Protein AF-A0A2N3J5S8-F1 (afdb_monomer_lite)

Organism: Aeromonas sobria (NCBI:txid646)

Sequence (97 aa):
MELPPWPTLPAPEAAALAMISEPLEKMPTSLEALSNEHLKEQATKARFAARILHAYFLAQRSELPVRSQPVVAPIKIGRNEPCPCGSGTKYKQCCLH

Secondary structure (DSSP, 8-state):
-PPPPPPPPPTTHHHHHHTT---GGGS--STTTS-HHHHHHHHHHHHHHHHHHHHHHHHHHHHS--PPPP--PPP---TTSBPTTS-SSBGGGTTT-

InterPro domains:
  IPR004027 SEC-C motif [PF02810] (79-95)

Radius of gyration: 26.74 Å; chains: 1; bounding box: 51×38×64 Å

pLDDT: mean 85.47, s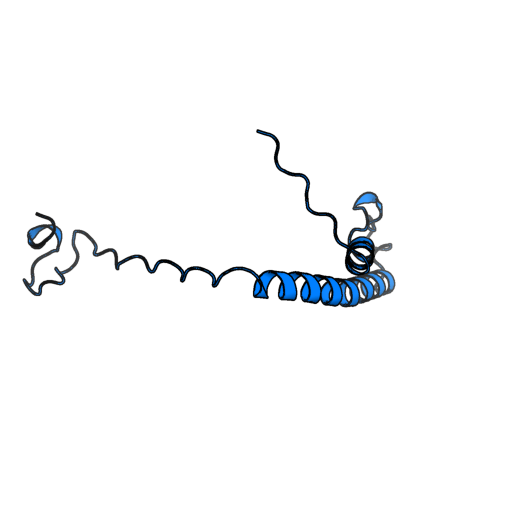td 9.22, range [64.88, 95.69]

Structure (mmCIF, N/CA/C/O backbone):
data_AF-A0A2N3J5S8-F1
#
_entry.id   AF-A0A2N3J5S8-F1
#
loop_
_atom_site.group_PDB
_atom_site.id
_atom_site.type_symbol
_atom_site.label_atom_id
_atom_site.label_alt_id
_atom_site.label_comp_id
_atom_site.label_asym_id
_atom_site.label_entity_id
_atom_site.label_seq_id
_atom_site.pdbx_PDB_ins_code
_atom_site.Cartn_x
_atom_site.Cartn_y
_atom_site.Cartn_z
_atom_site.occupancy
_atom_site.B_iso_or_equiv
_atom_site.auth_seq_id
_atom_site.auth_comp_id
_atom_site.auth_asym_id
_atom_site.auth_atom_id
_atom_site.pdbx_PDB_model_num
ATOM 1 N N . MET A 1 1 ? -1.662 -27.026 2.898 1.00 64.88 1 MET A N 1
ATOM 2 C CA . MET A 1 1 ? -2.624 -25.978 2.507 1.00 64.88 1 MET A CA 1
ATOM 3 C C . MET A 1 1 ? -1.850 -25.049 1.593 1.00 64.88 1 MET A C 1
ATOM 5 O O . MET A 1 1 ? -0.953 -24.375 2.082 1.00 64.88 1 MET A O 1
ATOM 9 N N . GLU A 1 2 ? -2.052 -25.144 0.282 1.00 74.00 2 GLU A N 1
ATOM 10 C CA . GLU A 1 2 ? -1.368 -24.259 -0.666 1.00 74.00 2 GLU A CA 1
ATOM 11 C C . GLU A 1 2 ? -2.085 -22.913 -0.686 1.00 74.00 2 GLU A C 1
ATOM 13 O O . GLU A 1 2 ? -3.317 -22.858 -0.705 1.00 74.00 2 GLU A O 1
ATOM 18 N N . LEU A 1 3 ? -1.316 -21.829 -0.609 1.00 70.94 3 LEU A N 1
ATOM 19 C CA . LEU A 1 3 ? -1.869 -20.495 -0.784 1.00 70.94 3 LEU A CA 1
ATOM 20 C C . LEU A 1 3 ? -2.286 -20.336 -2.249 1.00 70.94 3 LEU A C 1
ATOM 22 O O . LEU A 1 3 ? -1.565 -20.809 -3.132 1.00 70.94 3 LEU A O 1
ATOM 26 N N . PRO A 1 4 ? -3.421 -19.672 -2.525 1.00 72.94 4 PRO A N 1
ATOM 27 C CA . PRO A 1 4 ? -3.771 -19.348 -3.894 1.00 72.94 4 PRO A CA 1
ATOM 28 C C . PRO A 1 4 ? -2.649 -18.508 -4.524 1.00 72.94 4 PRO A C 1
ATOM 30 O O . PRO A 1 4 ? -2.011 -17.709 -3.826 1.00 72.94 4 PRO A O 1
ATOM 33 N N . PRO A 1 5 ? -2.396 -18.676 -5.832 1.00 78.12 5 PRO A N 1
ATOM 34 C CA . PRO A 1 5 ? -1.420 -17.860 -6.529 1.00 78.12 5 PRO A CA 1
ATOM 35 C C . PRO A 1 5 ? -1.813 -16.386 -6.428 1.00 78.12 5 PRO A C 1
ATOM 37 O O . PRO A 1 5 ? -2.996 -16.033 -6.419 1.00 78.12 5 PRO A O 1
ATOM 40 N N . TRP A 1 6 ? -0.807 -15.518 -6.359 1.00 75.06 6 TRP A N 1
ATOM 41 C CA . TRP A 1 6 ? -1.034 -14.080 -6.385 1.00 75.06 6 TRP A CA 1
ATOM 42 C C . TRP A 1 6 ? -1.774 -13.704 -7.675 1.00 75.06 6 TRP A C 1
ATOM 44 O O . TRP A 1 6 ? -1.365 -14.148 -8.753 1.00 75.06 6 TRP A O 1
ATOM 54 N N . PRO A 1 7 ? -2.852 -12.905 -7.597 1.00 75.00 7 PRO A N 1
ATOM 55 C CA . PRO A 1 7 ? -3.574 -12.486 -8.787 1.00 75.00 7 PRO A CA 1
ATOM 56 C C . PRO A 1 7 ? -2.641 -11.688 -9.703 1.00 75.00 7 PRO A C 1
ATOM 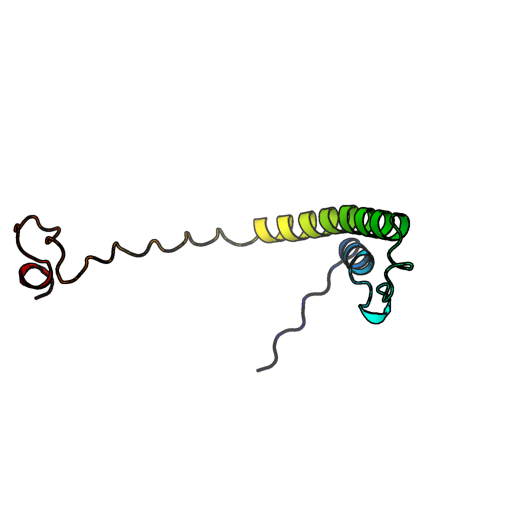58 O O . PRO A 1 7 ? -1.965 -10.754 -9.266 1.00 75.00 7 PRO A O 1
ATOM 61 N N . THR A 1 8 ? -2.598 -12.064 -10.980 1.00 85.88 8 THR A N 1
ATOM 62 C CA . THR A 1 8 ? -1.802 -11.368 -11.994 1.00 85.88 8 THR A CA 1
ATOM 63 C C . THR A 1 8 ? -2.431 -10.018 -12.317 1.00 85.88 8 THR A C 1
ATOM 65 O O . THR A 1 8 ? -3.636 -9.938 -12.558 1.00 85.88 8 THR A O 1
ATOM 68 N N . LEU A 1 9 ? -1.619 -8.961 -12.351 1.00 90.06 9 LEU A N 1
ATOM 69 C CA . LEU A 1 9 ? -2.075 -7.640 -12.780 1.00 90.06 9 LEU A CA 1
ATOM 70 C C . LEU A 1 9 ? -2.411 -7.646 -14.285 1.00 90.06 9 LEU A C 1
ATOM 72 O O . LEU A 1 9 ? -1.649 -8.227 -15.062 1.00 90.06 9 LEU A O 1
ATOM 76 N N . PRO A 1 10 ? -3.509 -6.998 -14.716 1.00 93.06 10 PRO A N 1
ATOM 77 C CA . PRO A 1 10 ? -3.778 -6.772 -16.132 1.00 93.06 10 PRO A CA 1
ATOM 78 C C . PRO A 1 10 ? -2.827 -5.712 -16.717 1.00 93.06 10 PRO A C 1
ATOM 80 O O . PRO A 1 10 ? -2.031 -5.093 -16.009 1.00 93.06 10 PRO A O 1
ATOM 83 N N . ALA A 1 11 ? -2.872 -5.514 -18.036 1.00 90.06 11 ALA A N 1
ATOM 84 C CA . ALA A 1 11 ? -2.253 -4.347 -18.663 1.00 90.06 11 ALA A CA 1
ATOM 85 C C . ALA A 1 11 ? -3.218 -3.149 -18.545 1.00 90.06 11 ALA A C 1
ATOM 87 O O . ALA A 1 11 ? -4.396 -3.328 -18.865 1.00 90.06 11 ALA A O 1
ATOM 88 N N . PRO A 1 12 ? -2.759 -1.939 -18.163 1.00 93.50 12 PRO A N 1
ATOM 89 C CA . PRO A 1 12 ? -1.367 -1.460 -18.111 1.00 93.50 12 PRO A CA 1
ATOM 90 C C . PRO A 1 12 ? -0.619 -1.648 -16.774 1.00 93.50 12 PRO A C 1
ATOM 92 O O . PRO A 1 12 ? 0.568 -1.329 -16.687 1.00 93.50 12 PRO A O 1
ATOM 95 N N . GLU A 1 13 ? -1.264 -2.149 -15.726 1.00 95.19 13 GLU A N 1
ATOM 96 C CA . GLU A 1 13 ? -0.712 -2.241 -14.369 1.00 95.19 13 GLU A CA 1
ATOM 97 C C . GLU A 1 13 ? 0.505 -3.166 -14.272 1.00 95.19 13 GLU A C 1
ATOM 99 O O . GLU A 1 13 ? 1.462 -2.852 -13.566 1.00 95.19 13 GLU A O 1
ATOM 104 N N . ALA A 1 14 ? 0.512 -4.274 -15.013 1.00 93.75 14 ALA A N 1
ATOM 105 C CA . ALA A 1 14 ? 1.661 -5.172 -15.092 1.00 93.75 14 ALA A CA 1
ATOM 106 C C . ALA A 1 14 ? 2.909 -4.463 -15.645 1.00 93.75 14 ALA A C 1
ATOM 108 O O . ALA A 1 14 ? 4.009 -4.646 -15.123 1.00 93.75 14 ALA A O 1
ATOM 109 N N . ALA A 1 15 ? 2.740 -3.601 -16.655 1.00 93.25 15 ALA A N 1
ATOM 110 C CA . ALA A 1 15 ? 3.834 -2.801 -17.202 1.00 93.25 15 ALA A CA 1
ATOM 111 C C . ALA A 1 15 ? 4.311 -1.753 -16.187 1.00 93.25 15 ALA A C 1
ATOM 113 O O . ALA A 1 15 ? 5.512 -1.574 -16.007 1.00 93.25 15 ALA A O 1
ATOM 114 N N . ALA A 1 16 ? 3.383 -1.113 -15.470 1.00 94.38 16 ALA A N 1
ATOM 115 C CA . ALA A 1 16 ? 3.713 -0.187 -14.390 1.00 94.38 16 ALA A CA 1
ATOM 116 C C . ALA A 1 16 ? 4.506 -0.868 -13.261 1.00 94.38 16 ALA A C 1
ATOM 118 O O . ALA A 1 16 ? 5.490 -0.305 -12.789 1.00 94.38 16 ALA A O 1
ATOM 119 N N . LEU A 1 17 ? 4.130 -2.086 -12.856 1.00 93.56 17 LEU A N 1
ATOM 120 C CA . LEU A 1 17 ? 4.882 -2.852 -11.861 1.00 93.56 17 LEU A CA 1
ATOM 121 C C . LEU A 1 17 ? 6.297 -3.174 -12.356 1.00 93.56 17 LEU A C 1
ATOM 123 O O . LEU A 1 17 ? 7.255 -2.956 -11.618 1.00 93.56 17 LEU A O 1
ATOM 127 N N . ALA A 1 18 ? 6.440 -3.596 -13.614 1.00 92.19 18 ALA A N 1
ATOM 128 C CA . ALA A 1 18 ? 7.743 -3.889 -14.210 1.00 92.19 18 ALA A CA 1
ATOM 129 C C . ALA A 1 18 ? 8.698 -2.679 -14.207 1.00 92.19 18 ALA A C 1
ATOM 131 O O . ALA A 1 18 ? 9.904 -2.856 -14.064 1.00 92.19 18 ALA A O 1
ATOM 132 N N . MET A 1 19 ? 8.178 -1.446 -14.302 1.00 90.75 19 MET A N 1
ATOM 133 C CA . MET A 1 19 ? 8.994 -0.221 -14.234 1.00 90.75 19 MET A CA 1
ATOM 134 C C . MET A 1 19 ? 9.645 0.017 -12.864 1.00 90.75 19 MET A C 1
ATOM 136 O O . MET A 1 19 ? 10.597 0.793 -12.783 1.00 90.75 19 MET A O 1
ATOM 140 N N . ILE A 1 20 ? 9.110 -0.583 -11.795 1.00 91.12 20 ILE A N 1
ATOM 141 C CA . ILE A 1 20 ? 9.580 -0.386 -10.412 1.00 91.12 20 ILE A CA 1
ATOM 142 C C . ILE A 1 20 ? 10.093 -1.665 -9.753 1.00 91.12 20 ILE A C 1
ATOM 144 O O . ILE A 1 20 ? 10.693 -1.593 -8.686 1.00 91.12 20 ILE A O 1
ATOM 148 N N . SER A 1 21 ? 9.873 -2.827 -10.365 1.00 88.94 21 SER A N 1
ATOM 149 C CA . SER A 1 21 ? 10.327 -4.125 -9.866 1.00 88.94 21 SER A CA 1
ATOM 150 C C . SER A 1 21 ? 11.705 -4.506 -10.417 1.00 88.94 21 SER A C 1
ATOM 152 O O . SER A 1 21 ? 11.942 -5.673 -10.734 1.00 88.94 21 SER A O 1
ATOM 154 N N . GLU A 1 22 ? 12.596 -3.528 -10.600 1.00 81.88 22 GLU A N 1
ATOM 155 C CA . GLU A 1 22 ? 13.953 -3.798 -11.076 1.00 81.88 22 GLU A CA 1
ATOM 156 C C . GLU A 1 22 ? 14.664 -4.729 -10.069 1.00 81.88 22 GLU A C 1
ATOM 158 O O . GLU A 1 22 ? 14.624 -4.463 -8.862 1.00 81.88 22 GLU A O 1
ATOM 163 N N . PRO A 1 23 ? 15.291 -5.830 -10.522 1.00 79.88 23 PRO A N 1
ATOM 164 C CA . PRO A 1 23 ? 15.992 -6.755 -9.640 1.00 79.88 23 PRO A CA 1
ATOM 165 C C . PRO A 1 23 ? 17.061 -6.063 -8.791 1.00 79.88 23 PRO A C 1
ATOM 167 O O . PRO A 1 23 ? 17.811 -5.224 -9.292 1.00 79.88 23 PRO A O 1
ATOM 170 N N . LEU A 1 24 ? 17.192 -6.484 -7.528 1.00 71.81 24 LEU A N 1
ATOM 171 C CA . LEU A 1 24 ? 18.201 -5.961 -6.594 1.00 71.81 24 LEU A CA 1
ATOM 172 C C . LEU A 1 24 ? 19.633 -6.091 -7.138 1.00 71.81 24 LEU A C 1
ATOM 174 O O . LEU A 1 24 ? 20.484 -5.260 -6.852 1.00 71.81 24 LEU A O 1
ATOM 178 N N . GLU A 1 25 ? 19.878 -7.100 -7.973 1.00 78.19 25 GLU A N 1
ATOM 179 C CA . GLU A 1 25 ? 21.161 -7.359 -8.639 1.00 78.19 25 GLU A CA 1
ATOM 180 C C . GLU A 1 25 ? 21.581 -6.242 -9.605 1.00 78.19 25 GLU A C 1
ATOM 182 O O . GLU A 1 25 ? 22.762 -6.091 -9.900 1.00 78.19 25 GLU A O 1
ATOM 187 N N . LYS A 1 26 ? 20.621 -5.451 -10.096 1.00 74.50 26 LYS A N 1
ATOM 188 C CA . LYS A 1 26 ? 20.868 -4.309 -10.984 1.00 74.50 26 LYS A CA 1
ATOM 189 C C . LYS A 1 26 ? 20.953 -2.982 -10.237 1.00 74.50 26 LYS A C 1
ATOM 191 O O . LYS A 1 26 ? 21.152 -1.945 -10.868 1.00 74.50 26 LYS A O 1
ATOM 196 N N . MET A 1 27 ? 20.772 -2.985 -8.916 1.00 72.19 27 MET A N 1
ATOM 197 C CA . MET A 1 27 ? 20.927 -1.769 -8.133 1.00 72.19 27 MET A CA 1
ATOM 198 C C . MET A 1 27 ? 22.407 -1.369 -8.084 1.00 72.19 27 MET A C 1
ATOM 200 O O . MET A 1 27 ? 23.272 -2.234 -7.937 1.00 72.19 27 MET A O 1
ATOM 204 N N . PRO A 1 28 ? 22.720 -0.068 -8.194 1.00 76.31 28 PRO A N 1
ATOM 205 C CA . PRO A 1 28 ? 24.093 0.408 -8.099 1.00 76.31 28 PRO A CA 1
ATOM 206 C C . PRO A 1 28 ? 24.703 0.008 -6.749 1.00 76.31 28 PRO A C 1
ATOM 208 O O . PRO A 1 28 ? 24.183 0.351 -5.690 1.00 76.31 28 PRO A O 1
ATOM 211 N N . THR A 1 29 ? 25.813 -0.729 -6.795 1.00 80.44 29 THR A N 1
ATOM 212 C CA . THR A 1 29 ? 26.531 -1.238 -5.613 1.00 80.44 29 THR A CA 1
ATOM 213 C C . THR A 1 29 ? 27.654 -0.315 -5.143 1.00 80.44 29 THR A C 1
ATOM 215 O O . THR A 1 29 ? 28.235 -0.550 -4.084 1.00 80.44 29 THR A O 1
ATOM 218 N N . SER A 1 30 ? 27.956 0.742 -5.900 1.00 79.62 30 SER A N 1
ATOM 219 C CA . SER A 1 30 ? 28.946 1.762 -5.544 1.00 79.62 30 SER A CA 1
ATOM 220 C C . SER A 1 30 ? 28.324 3.158 -5.555 1.00 79.62 30 SER A C 1
ATOM 222 O O . SER A 1 30 ? 27.343 3.427 -6.254 1.00 79.62 30 SER A O 1
ATOM 224 N N . LEU A 1 31 ? 28.903 4.051 -4.753 1.00 67.69 31 LEU A N 1
ATOM 225 C CA . LEU A 1 31 ? 28.405 5.409 -4.537 1.00 67.69 31 LEU A CA 1
ATOM 226 C C . LEU A 1 31 ? 28.540 6.275 -5.800 1.00 67.69 31 LEU A C 1
ATOM 228 O O . LEU A 1 31 ? 27.702 7.132 -6.058 1.00 67.69 31 LEU A O 1
ATOM 232 N N . GLU A 1 32 ? 29.544 5.991 -6.627 1.00 70.31 32 GLU A N 1
ATOM 233 C CA . GLU A 1 32 ? 29.781 6.609 -7.932 1.00 70.31 32 GLU A CA 1
ATOM 234 C C . GLU A 1 32 ? 28.725 6.187 -8.966 1.00 70.31 32 GLU A C 1
ATOM 236 O O . GLU A 1 32 ? 28.316 6.989 -9.806 1.00 70.31 32 GLU A O 1
ATOM 241 N N . ALA A 1 33 ? 28.244 4.940 -8.884 1.00 68.12 33 ALA A N 1
ATOM 242 C CA . ALA A 1 33 ? 27.165 4.426 -9.729 1.00 68.12 33 ALA A CA 1
ATOM 243 C C . ALA A 1 33 ? 25.783 4.964 -9.311 1.00 68.12 33 ALA A C 1
ATOM 245 O O . ALA A 1 33 ? 24.850 4.992 -10.116 1.00 68.12 33 ALA A O 1
ATOM 246 N N . LEU A 1 34 ? 25.655 5.456 -8.075 1.00 73.31 34 LEU A N 1
ATOM 247 C CA . LEU A 1 34 ? 24.462 6.113 -7.539 1.00 73.31 34 LEU A CA 1
ATOM 248 C C . LEU A 1 34 ? 24.395 7.588 -7.983 1.00 73.31 34 LEU A C 1
ATOM 250 O O . LEU A 1 34 ? 24.278 8.517 -7.186 1.00 73.31 34 LEU A O 1
ATOM 254 N N . SER A 1 35 ? 24.490 7.806 -9.297 1.00 81.50 35 SER A N 1
ATOM 255 C CA . SER A 1 35 ? 24.422 9.139 -9.892 1.00 81.50 35 SER A CA 1
ATOM 256 C C . SER A 1 35 ? 23.076 9.811 -9.601 1.00 81.50 35 SER A C 1
ATOM 258 O O . SER A 1 35 ? 22.013 9.183 -9.641 1.00 81.50 35 SER A O 1
ATOM 260 N N . ASN A 1 36 ? 23.106 11.132 -9.405 1.00 83.50 36 ASN A N 1
ATOM 261 C CA . ASN A 1 36 ? 21.906 11.967 -9.306 1.00 83.50 36 ASN A CA 1
ATOM 262 C C . ASN A 1 36 ? 20.965 11.789 -10.508 1.00 83.50 36 ASN A C 1
ATOM 264 O O . ASN A 1 36 ? 19.757 11.970 -10.378 1.00 83.50 36 ASN A O 1
ATOM 268 N N . GLU A 1 37 ? 21.503 11.458 -11.680 1.00 84.25 37 GLU A N 1
ATOM 269 C CA . GLU A 1 37 ? 20.714 11.179 -12.879 1.00 84.25 37 GLU A CA 1
ATOM 270 C C . GLU A 1 37 ? 19.967 9.846 -12.772 1.00 84.25 37 GLU A C 1
ATOM 272 O O . GLU A 1 37 ? 18.759 9.811 -12.994 1.00 84.25 37 GLU A O 1
ATOM 27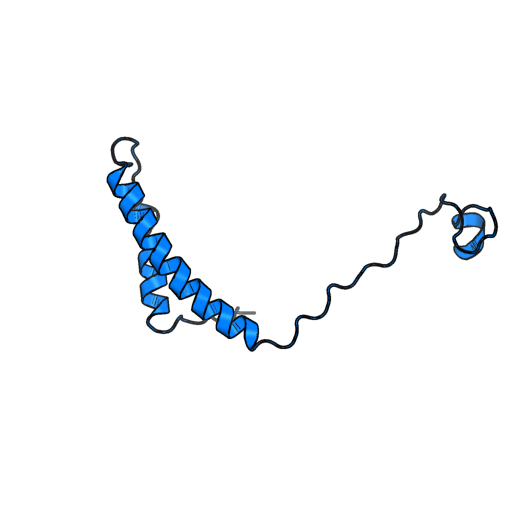7 N N . HIS A 1 38 ? 20.643 8.788 -12.314 1.00 83.12 38 HIS A N 1
ATOM 278 C CA . HIS A 1 38 ? 20.030 7.479 -12.083 1.00 83.12 38 HIS A CA 1
ATOM 279 C C . HIS A 1 38 ? 18.907 7.563 -11.040 1.00 83.12 38 HIS A C 1
ATOM 281 O O . HIS A 1 38 ? 17.816 7.034 -11.245 1.00 83.12 38 HIS A O 1
ATOM 287 N N . LEU A 1 39 ? 19.131 8.314 -9.955 1.00 83.19 39 LEU A N 1
ATOM 288 C CA . LEU A 1 39 ? 18.106 8.569 -8.941 1.00 83.19 39 LEU A CA 1
ATOM 289 C C . LEU A 1 39 ? 16.902 9.335 -9.505 1.00 83.19 39 LEU A C 1
ATOM 291 O O . LEU A 1 39 ? 15.758 9.003 -9.193 1.00 83.19 39 LEU A O 1
ATOM 295 N N . LYS A 1 40 ? 17.130 10.347 -10.353 1.00 87.56 40 LYS A N 1
ATOM 296 C CA . LYS A 1 40 ? 16.047 11.087 -11.026 1.00 87.56 40 LYS A CA 1
ATOM 297 C C . LYS A 1 40 ? 15.261 10.182 -11.972 1.00 87.56 40 LYS A C 1
ATOM 299 O O . LYS A 1 40 ? 14.031 10.235 -11.988 1.00 87.56 40 LYS A O 1
ATOM 304 N N . GLU A 1 41 ? 15.945 9.333 -12.729 1.00 87.00 41 GLU A N 1
ATOM 305 C CA . GLU A 1 41 ? 15.309 8.375 -13.628 1.00 87.00 41 GLU A CA 1
ATOM 306 C C . GLU A 1 41 ? 14.444 7.375 -12.845 1.00 87.00 41 GLU A C 1
ATOM 308 O O . GLU A 1 41 ? 13.258 7.214 -13.140 1.00 87.00 41 GLU A O 1
ATOM 313 N N . GLN A 1 42 ? 14.978 6.777 -11.779 1.00 86.88 42 GLN A N 1
ATOM 314 C CA . GLN A 1 42 ? 14.209 5.888 -10.907 1.00 86.88 42 GLN A CA 1
ATOM 315 C C . GLN A 1 42 ? 13.006 6.601 -10.274 1.00 86.88 42 GLN A C 1
ATOM 317 O O . GLN A 1 42 ? 11.896 6.068 -10.288 1.00 86.88 42 GLN A O 1
ATOM 322 N N . ALA A 1 43 ? 13.181 7.833 -9.785 1.00 89.81 43 ALA A N 1
ATOM 323 C CA . ALA A 1 43 ? 12.097 8.619 -9.200 1.00 89.81 43 ALA A CA 1
ATOM 324 C C . ALA A 1 43 ? 10.982 8.919 -10.216 1.00 89.81 43 ALA A C 1
ATOM 326 O O . ALA A 1 43 ? 9.798 8.849 -9.878 1.00 89.81 43 ALA A O 1
ATOM 327 N N . THR A 1 44 ? 11.331 9.222 -11.471 1.00 91.88 44 THR A N 1
ATOM 328 C CA . THR A 1 44 ? 10.332 9.447 -12.528 1.00 91.88 44 THR A CA 1
ATOM 329 C C . THR A 1 44 ? 9.565 8.172 -12.864 1.00 91.88 44 THR A C 1
ATOM 331 O O . THR A 1 44 ? 8.332 8.213 -12.857 1.00 91.88 44 THR A O 1
ATOM 334 N N . LYS A 1 45 ? 10.252 7.035 -13.062 1.00 90.19 45 LYS A N 1
ATOM 335 C CA . LYS A 1 45 ? 9.621 5.716 -13.267 1.00 90.19 45 LYS A CA 1
ATOM 336 C C . LYS A 1 45 ? 8.670 5.373 -12.120 1.00 90.19 45 LYS A C 1
ATOM 338 O O . LYS A 1 45 ? 7.493 5.093 -12.360 1.00 90.19 45 LYS A O 1
ATOM 343 N N . ALA A 1 46 ? 9.143 5.508 -10.880 1.00 92.56 46 ALA A N 1
ATOM 344 C CA . ALA A 1 46 ? 8.352 5.264 -9.680 1.00 92.56 46 ALA A CA 1
ATOM 345 C C . ALA A 1 46 ? 7.108 6.154 -9.614 1.00 92.56 46 ALA A C 1
ATOM 347 O O . ALA A 1 46 ? 6.020 5.669 -9.307 1.00 92.56 46 ALA A O 1
ATOM 348 N N . ARG A 1 47 ? 7.227 7.440 -9.968 1.00 93.50 47 ARG A N 1
ATOM 349 C CA . ARG A 1 47 ? 6.097 8.376 -9.959 1.00 93.50 47 ARG A CA 1
ATOM 350 C C . ARG A 1 47 ? 4.976 7.943 -10.904 1.00 93.50 47 ARG A C 1
ATOM 352 O O . ARG A 1 47 ? 3.810 8.019 -10.522 1.00 93.50 47 ARG A O 1
ATOM 359 N N . PHE A 1 48 ? 5.300 7.530 -12.129 1.00 94.19 48 PHE A N 1
ATOM 360 C CA . PHE A 1 48 ? 4.290 7.099 -13.101 1.00 94.19 48 PHE A CA 1
ATOM 361 C C . PHE A 1 48 ? 3.669 5.759 -12.708 1.00 94.19 48 PHE A C 1
ATOM 363 O O . PHE A 1 48 ? 2.443 5.654 -12.633 1.00 94.19 48 PHE A O 1
ATOM 370 N N . ALA A 1 49 ? 4.504 4.777 -12.370 1.00 95.38 49 ALA A N 1
ATOM 371 C CA . ALA A 1 49 ? 4.053 3.454 -11.960 1.00 95.38 49 ALA A CA 1
ATOM 372 C C . ALA A 1 49 ? 3.150 3.501 -10.721 1.00 95.38 49 ALA A C 1
ATOM 374 O O . ALA A 1 49 ? 2.071 2.908 -10.713 1.00 95.38 49 ALA A O 1
ATOM 375 N N . ALA A 1 50 ? 3.540 4.274 -9.701 1.00 95.31 50 ALA A N 1
ATOM 376 C CA . ALA A 1 50 ? 2.767 4.418 -8.474 1.00 95.31 50 ALA A CA 1
ATOM 377 C C . ALA A 1 50 ? 1.364 4.976 -8.738 1.00 95.31 50 ALA A C 1
ATOM 379 O O . ALA A 1 50 ? 0.410 4.512 -8.123 1.00 95.31 50 ALA A O 1
ATOM 380 N N . ARG A 1 51 ? 1.204 5.935 -9.664 1.00 95.69 51 ARG A N 1
ATOM 381 C CA . ARG A 1 51 ? -0.122 6.489 -9.999 1.00 95.69 51 ARG A CA 1
ATOM 382 C C . ARG A 1 51 ? -1.026 5.451 -10.659 1.00 95.69 51 ARG A C 1
ATOM 384 O O . ARG A 1 51 ? -2.198 5.384 -10.299 1.00 95.69 51 ARG A O 1
ATOM 391 N N . ILE A 1 52 ? -0.485 4.653 -11.580 1.00 95.44 52 ILE A N 1
ATOM 392 C CA . ILE A 1 52 ? -1.229 3.596 -12.283 1.00 95.44 52 ILE A CA 1
ATOM 393 C C . ILE A 1 52 ? -1.669 2.517 -11.289 1.00 95.44 52 ILE A C 1
ATOM 395 O O . ILE A 1 52 ? -2.860 2.249 -11.150 1.00 95.44 52 ILE A O 1
ATOM 399 N N . LEU A 1 53 ? -0.721 1.968 -10.525 1.00 94.88 53 LEU A N 1
ATOM 400 C CA . LEU A 1 53 ? -1.002 0.927 -9.535 1.00 94.88 53 LEU A CA 1
ATOM 401 C C . LEU A 1 53 ? -1.973 1.421 -8.456 1.00 94.88 53 LEU A C 1
ATOM 403 O O . LEU A 1 53 ? -2.903 0.709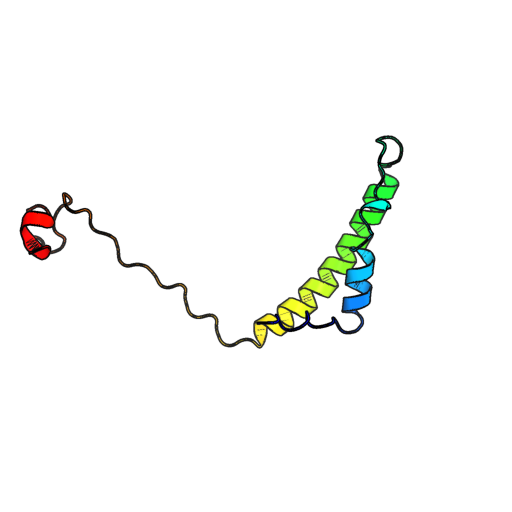 -8.080 1.00 94.88 53 LEU A O 1
ATOM 407 N N . HIS A 1 54 ? -1.797 2.657 -7.980 1.00 94.94 54 HIS A N 1
ATOM 408 C CA . HIS A 1 54 ? -2.697 3.249 -6.996 1.00 94.94 54 HIS A CA 1
ATOM 409 C C . HIS A 1 54 ? -4.130 3.363 -7.526 1.00 94.94 54 HIS A C 1
ATOM 411 O O . HIS A 1 54 ? -5.059 3.022 -6.800 1.00 94.94 54 HIS A O 1
ATOM 417 N N . ALA A 1 55 ? -4.321 3.812 -8.771 1.00 94.31 55 ALA A N 1
ATOM 418 C CA . ALA A 1 55 ? -5.649 3.926 -9.371 1.00 94.31 55 ALA A CA 1
ATOM 419 C C . ALA A 1 55 ? -6.357 2.563 -9.465 1.00 94.31 55 ALA A C 1
ATOM 421 O O . ALA A 1 55 ? -7.508 2.448 -9.046 1.00 94.31 55 ALA A O 1
ATOM 422 N N . TYR A 1 56 ? -5.649 1.527 -9.922 1.00 92.56 56 TYR A N 1
ATOM 423 C CA . TYR A 1 56 ? -6.180 0.166 -10.018 1.00 92.56 56 TYR A CA 1
ATOM 424 C C . TYR A 1 56 ? -6.622 -0.396 -8.659 1.00 92.56 56 TYR A C 1
ATOM 426 O O . TYR A 1 56 ? -7.765 -0.822 -8.487 1.00 92.56 56 TYR A O 1
ATOM 434 N N . PHE A 1 57 ? -5.748 -0.339 -7.648 1.00 91.38 57 PHE A N 1
ATOM 435 C CA . PHE A 1 57 ? -6.084 -0.850 -6.315 1.00 91.38 57 PHE A CA 1
ATOM 436 C C . PHE A 1 57 ? -7.125 0.005 -5.585 1.00 91.38 57 PHE A C 1
ATOM 438 O O . PHE A 1 57 ? -7.839 -0.509 -4.720 1.00 91.38 57 PHE A O 1
ATOM 445 N N . LEU A 1 58 ? -7.227 1.299 -5.902 1.00 91.38 58 LEU A N 1
ATOM 446 C CA . LEU A 1 58 ? -8.287 2.156 -5.378 1.00 91.38 58 LEU A CA 1
ATOM 447 C C . LEU A 1 58 ? -9.657 1.720 -5.912 1.00 91.38 58 LEU A C 1
ATOM 449 O O . LEU A 1 58 ? -10.573 1.565 -5.107 1.00 91.38 58 LEU A O 1
ATOM 453 N N . ALA A 1 59 ? -9.769 1.457 -7.219 1.00 89.19 59 ALA A N 1
ATOM 454 C CA . ALA A 1 59 ? -11.002 0.977 -7.847 1.00 89.19 59 ALA A CA 1
ATOM 455 C C . ALA A 1 59 ? -11.459 -0.373 -7.261 1.00 89.19 59 ALA A C 1
ATOM 457 O O . ALA A 1 59 ? -12.613 -0.527 -6.866 1.00 89.19 59 ALA A O 1
ATOM 458 N N . GLN A 1 60 ? -10.535 -1.318 -7.067 1.00 86.31 60 GLN A N 1
ATOM 459 C CA . GLN A 1 60 ? -10.870 -2.597 -6.425 1.00 86.31 60 GLN A CA 1
ATOM 460 C C . GLN A 1 60 ? -11.296 -2.442 -4.965 1.00 86.31 60 GLN A C 1
ATOM 462 O O . GLN A 1 60 ? -12.212 -3.119 -4.504 1.00 86.31 60 GLN A O 1
ATOM 467 N N . ARG A 1 61 ? -10.657 -1.540 -4.207 1.00 80.38 61 ARG A N 1
ATOM 468 C CA . ARG A 1 61 ? -11.066 -1.276 -2.820 1.00 80.38 61 ARG A CA 1
ATOM 469 C C . ARG A 1 61 ? -12.448 -0.645 -2.720 1.00 80.38 61 ARG A C 1
ATOM 471 O O . ARG A 1 61 ? -13.092 -0.865 -1.700 1.00 80.38 61 ARG A O 1
ATOM 478 N N . SER A 1 62 ? -12.879 0.136 -3.712 1.00 68.06 62 SER A N 1
ATOM 479 C CA . SER A 1 62 ? -14.229 0.709 -3.718 1.00 68.06 62 SER A CA 1
ATOM 480 C C . SER A 1 62 ? -15.330 -0.315 -3.992 1.00 68.06 62 SER A C 1
ATOM 482 O O . SER A 1 62 ? -16.467 -0.076 -3.604 1.00 68.06 62 SER A O 1
ATOM 484 N N . GLU A 1 63 ? -15.002 -1.453 -4.607 1.00 66.94 63 GLU A N 1
ATOM 485 C CA . GLU A 1 63 ? -15.954 -2.540 -4.884 1.00 66.94 63 GLU A CA 1
ATOM 486 C C . GLU A 1 63 ? -16.078 -3.546 -3.727 1.00 66.94 63 GLU A C 1
ATOM 488 O O . GLU A 1 63 ? -17.035 -4.319 -3.671 1.00 66.94 63 GLU A O 1
ATOM 493 N N . LEU A 1 64 ? -15.134 -3.540 -2.777 1.00 65.38 64 LEU A N 1
ATOM 494 C CA . LEU A 1 64 ? -15.211 -4.389 -1.589 1.00 65.38 64 LEU A CA 1
ATOM 495 C C . LEU A 1 64 ? -16.343 -3.919 -0.658 1.00 65.38 64 LEU A C 1
ATOM 497 O O . LEU A 1 64 ? -16.545 -2.712 -0.496 1.00 65.38 64 LEU A O 1
ATOM 501 N N . PRO A 1 65 ? -17.059 -4.851 0.004 1.00 68.62 65 PRO A N 1
ATOM 502 C CA . PRO A 1 65 ? -18.110 -4.498 0.949 1.00 68.62 65 PRO A CA 1
ATOM 503 C C . PRO A 1 65 ? -17.566 -3.542 2.013 1.00 68.62 65 PRO A C 1
ATOM 505 O O . PRO A 1 65 ? -16.408 -3.661 2.428 1.00 68.62 65 PRO A O 1
ATOM 508 N N . VAL A 1 66 ? -18.414 -2.592 2.431 1.00 69.50 66 VAL A N 1
ATOM 509 C CA . VAL A 1 66 ? -18.107 -1.562 3.435 1.00 69.50 66 VAL A CA 1
ATOM 510 C C . VAL A 1 66 ? -17.279 -2.190 4.547 1.00 69.50 66 VAL A C 1
ATOM 512 O O . VAL A 1 66 ? -17.748 -3.103 5.230 1.00 69.50 66 VAL A O 1
ATOM 515 N N . ARG A 1 67 ? -16.029 -1.727 4.696 1.00 68.88 67 ARG A N 1
ATOM 516 C CA . ARG A 1 67 ? -15.137 -2.208 5.754 1.00 68.88 67 ARG A CA 1
ATOM 517 C C . ARG A 1 67 ? -15.905 -2.149 7.067 1.00 68.88 67 ARG A C 1
ATOM 519 O O . ARG A 1 67 ? -16.404 -1.083 7.432 1.00 68.88 67 ARG A O 1
ATOM 526 N N . SER A 1 68 ? -15.999 -3.286 7.756 1.00 74.62 68 SER A N 1
ATOM 527 C CA . SER A 1 68 ? -16.557 -3.327 9.103 1.00 74.62 68 SER A CA 1
ATOM 528 C C . SER A 1 68 ? -15.866 -2.249 9.927 1.00 74.62 68 SER A C 1
ATOM 530 O O . SER A 1 68 ? -14.633 -2.159 9.909 1.00 74.62 68 SER A O 1
ATOM 532 N N . GLN A 1 69 ? -16.652 -1.415 10.603 1.00 79.06 69 GLN A N 1
ATOM 533 C CA . GLN A 1 69 ? -16.100 -0.391 11.480 1.00 79.06 69 GLN A CA 1
ATOM 534 C C . GLN A 1 69 ? -15.131 -1.068 12.459 1.00 79.06 69 GLN A C 1
ATOM 536 O O . GLN A 1 69 ? -15.430 -2.171 12.933 1.00 79.06 69 GLN A O 1
ATOM 541 N N . PRO A 1 70 ? -13.954 -0.470 12.723 1.00 81.88 70 PRO A N 1
ATOM 542 C CA . PRO A 1 70 ? -13.039 -1.024 13.705 1.00 81.88 70 PRO A CA 1
ATOM 543 C C . PRO A 1 70 ? -13.800 -1.215 15.015 1.00 81.88 70 PRO A C 1
ATOM 545 O O . PRO A 1 70 ? -14.486 -0.303 15.480 1.00 81.88 70 PRO A O 1
ATOM 548 N N . VAL A 1 71 ? -13.714 -2.416 15.585 1.00 85.81 71 VAL A N 1
ATOM 549 C CA . VAL A 1 71 ? -14.374 -2.719 16.854 1.00 85.81 71 VAL A CA 1
ATOM 550 C C . VAL A 1 71 ? -13.749 -1.823 17.917 1.00 85.81 71 VAL A C 1
ATOM 552 O O . VAL A 1 71 ? -12.578 -1.982 18.263 1.00 85.81 71 VAL A O 1
ATOM 555 N N . VAL A 1 72 ? -14.523 -0.863 18.421 1.00 86.44 72 VAL A N 1
ATOM 556 C CA . VAL A 1 72 ? -14.109 -0.051 19.563 1.00 86.44 72 VAL A CA 1
ATOM 557 C C . VAL A 1 72 ? -14.113 -0.968 20.774 1.00 86.44 72 VAL A C 1
ATOM 559 O O . VAL A 1 72 ? -15.167 -1.421 21.222 1.00 86.44 72 VAL A O 1
ATOM 562 N N . ALA A 1 73 ? -12.923 -1.284 21.282 1.00 85.38 73 ALA A N 1
ATOM 563 C CA . ALA A 1 73 ? -12.816 -2.030 22.522 1.00 85.38 73 ALA A CA 1
ATOM 564 C C . ALA A 1 73 ? -13.489 -1.220 23.644 1.00 85.38 73 ALA A C 1
ATOM 566 O O . ALA A 1 73 ? -13.262 -0.009 23.735 1.00 85.38 73 ALA A O 1
ATOM 567 N N . PRO A 1 74 ? -14.294 -1.858 24.510 1.00 82.12 74 PRO A N 1
ATOM 568 C CA . PRO A 1 74 ? -14.826 -1.175 25.677 1.00 82.12 74 PRO A CA 1
ATOM 569 C C . PRO A 1 74 ? -13.671 -0.659 26.541 1.00 82.12 74 PRO A C 1
ATOM 571 O O . PRO A 1 74 ? -12.598 -1.272 26.600 1.00 82.12 74 PRO A O 1
ATOM 574 N N . ILE A 1 75 ? -13.897 0.466 27.224 1.00 82.25 75 ILE A N 1
ATOM 575 C CA . ILE A 1 75 ? -12.928 1.017 28.174 1.00 82.25 75 ILE A CA 1
ATOM 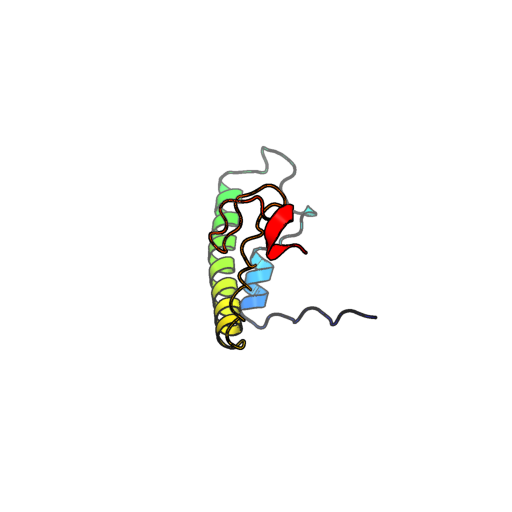576 C C . ILE A 1 75 ? -12.609 -0.069 29.205 1.00 82.25 75 ILE A C 1
ATOM 578 O O . ILE A 1 75 ? -13.482 -0.524 29.945 1.00 82.25 75 ILE A O 1
ATOM 582 N N . LYS A 1 76 ? -11.343 -0.494 29.255 1.00 87.12 76 LYS A N 1
ATOM 583 C CA . LYS A 1 76 ? -10.864 -1.417 30.283 1.00 87.12 76 LYS A CA 1
ATOM 584 C C . LYS A 1 76 ? -10.721 -0.647 31.592 1.00 87.12 76 LYS A C 1
ATOM 586 O O . LYS A 1 76 ? -9.719 0.028 31.807 1.00 87.12 76 LYS A O 1
ATOM 591 N N . ILE A 1 77 ? -11.723 -0.756 32.459 1.00 89.56 77 ILE A N 1
ATOM 592 C CA . ILE A 1 77 ? -11.645 -0.244 33.829 1.00 89.56 77 ILE A CA 1
ATOM 593 C C . ILE A 1 77 ? -10.619 -1.072 34.622 1.00 89.56 77 ILE A C 1
ATOM 595 O O . ILE A 1 77 ? -10.652 -2.306 34.642 1.00 89.56 77 ILE A O 1
ATOM 599 N N . GLY A 1 78 ? -9.659 -0.396 35.254 1.00 92.62 78 GLY A N 1
ATOM 600 C CA . GLY A 1 78 ? -8.661 -1.056 36.090 1.00 92.62 78 GLY A CA 1
ATOM 601 C C . GLY A 1 78 ? -9.287 -1.612 37.370 1.00 92.62 78 GLY A C 1
ATOM 602 O O . GLY A 1 78 ? -10.143 -0.986 37.985 1.00 92.62 78 GLY A O 1
ATOM 603 N N . ARG A 1 79 ? -8.822 -2.774 37.845 1.00 94.06 79 ARG A N 1
ATOM 604 C CA . ARG A 1 79 ? -9.346 -3.433 39.059 1.00 94.06 79 ARG A CA 1
ATOM 605 C C . ARG A 1 79 ? -9.370 -2.511 40.299 1.00 94.06 79 ARG A C 1
ATOM 607 O O . ARG A 1 79 ? -10.251 -2.630 41.146 1.00 94.06 79 ARG A O 1
ATOM 614 N N . ASN A 1 80 ? -8.401 -1.606 40.431 1.00 94.69 80 ASN A N 1
ATOM 615 C CA . ASN A 1 80 ? -8.305 -0.672 41.560 1.00 94.69 80 ASN A CA 1
ATOM 616 C C . ASN A 1 80 ? -8.881 0.730 41.276 1.00 94.69 80 ASN A C 1
ATOM 618 O O . ASN A 1 80 ? -8.855 1.546 42.194 1.00 94.69 80 ASN A O 1
ATOM 622 N N . GLU A 1 81 ? -9.377 0.997 40.065 1.00 94.62 81 GLU A N 1
ATOM 623 C CA . GLU A 1 81 ? -9.959 2.292 39.684 1.00 94.62 81 GLU A CA 1
ATOM 624 C C . GLU A 1 81 ? -11.324 2.516 40.356 1.00 94.62 81 GLU A C 1
ATOM 626 O O . GLU A 1 81 ? -11.960 1.537 40.769 1.00 94.62 81 GLU A O 1
ATOM 631 N N . PRO A 1 82 ? -11.799 3.771 40.471 1.00 94.62 82 PRO A N 1
ATOM 632 C CA . PRO A 1 82 ? -13.157 4.070 40.922 1.00 94.62 82 PRO A CA 1
ATOM 633 C C . PRO A 1 82 ? -14.212 3.321 40.098 1.00 94.62 82 PRO A C 1
ATOM 635 O O . PRO A 1 82 ? -14.130 3.257 38.872 1.00 94.62 82 PRO A O 1
ATOM 638 N N . CYS A 1 83 ? -15.211 2.744 40.765 1.00 94.56 83 CYS A N 1
ATOM 639 C CA . CYS A 1 83 ? -16.258 1.992 40.087 1.00 94.56 83 CYS A CA 1
ATOM 640 C C . CYS A 1 83 ? -17.168 2.929 39.265 1.00 94.56 83 CYS A C 1
ATOM 642 O O . CYS A 1 83 ? -17.725 3.876 39.832 1.00 94.56 83 CYS A O 1
ATOM 644 N N . PRO A 1 84 ? -17.400 2.656 37.965 1.00 92.25 84 PRO A N 1
ATOM 645 C CA . PRO A 1 84 ? -18.217 3.517 37.108 1.00 92.25 84 PRO A CA 1
ATOM 646 C C . PRO A 1 84 ? -19.714 3.519 37.465 1.00 92.25 84 PRO A C 1
ATOM 648 O O . PRO A 1 84 ? -20.458 4.327 36.924 1.00 92.25 84 PRO A O 1
ATOM 651 N N . CYS A 1 85 ? -20.175 2.658 38.383 1.00 93.50 85 CYS A N 1
ATOM 652 C CA . CYS A 1 85 ? -21.565 2.649 38.853 1.00 93.50 85 CYS A CA 1
ATOM 653 C C . CYS A 1 85 ? -21.882 3.753 39.882 1.00 93.50 85 CYS A C 1
ATOM 655 O O . CYS A 1 85 ? -23.014 3.837 40.351 1.00 93.50 85 CYS A O 1
ATOM 657 N N . GLY A 1 86 ? -20.888 4.553 40.291 1.00 90.06 86 GLY A N 1
ATOM 658 C CA . GLY A 1 86 ? -21.080 5.652 41.243 1.00 90.06 86 GLY A CA 1
ATOM 659 C C . GLY A 1 86 ? -21.060 5.249 42.722 1.00 90.06 86 GLY A C 1
ATOM 660 O O . GLY A 1 86 ? -21.409 6.062 43.569 1.00 90.06 86 GLY A O 1
ATOM 661 N N . SER A 1 87 ? -20.619 4.032 43.065 1.00 93.44 87 SER A N 1
ATOM 662 C CA . SER A 1 87 ? -20.545 3.569 44.464 1.00 93.44 87 SER A CA 1
ATOM 663 C C . SER A 1 87 ? -19.501 4.299 45.321 1.00 93.44 87 SER A C 1
ATOM 665 O O . SER A 1 87 ? -19.495 4.151 46.540 1.00 93.44 87 SER A O 1
ATOM 667 N N . GLY A 1 88 ? -18.556 5.009 44.695 1.00 92.38 88 GLY A N 1
ATOM 668 C CA . GLY A 1 88 ? -17.397 5.609 45.365 1.00 92.38 88 GLY A CA 1
ATOM 669 C C . GLY A 1 88 ? -16.311 4.607 45.792 1.00 92.38 88 GLY A C 1
ATOM 670 O O . GLY A 1 88 ? -15.293 5.013 46.349 1.00 92.38 88 GLY A O 1
ATOM 671 N N . THR A 1 89 ? -16.484 3.309 45.522 1.00 94.25 89 THR A N 1
ATOM 672 C CA . THR A 1 89 ? -15.523 2.249 45.877 1.00 94.25 89 THR A CA 1
ATOM 673 C C . THR A 1 89 ? -14.711 1.778 44.664 1.00 94.25 89 THR A C 1
ATOM 675 O O . THR A 1 89 ? -15.029 2.098 43.519 1.00 94.25 89 THR A O 1
ATOM 678 N N . LYS A 1 90 ? -13.623 1.026 44.893 1.00 95.19 90 LYS A N 1
ATOM 679 C CA . LYS A 1 90 ? -12.800 0.457 43.806 1.00 95.19 90 LYS A CA 1
ATOM 680 C C . LYS A 1 90 ? -13.609 -0.570 43.009 1.00 95.19 90 LYS A C 1
ATOM 682 O O . LYS A 1 90 ? -14.352 -1.340 43.610 1.00 95.19 90 LYS A O 1
ATOM 687 N N . TYR A 1 91 ? -13.396 -0.667 41.695 1.00 95.56 91 TYR A N 1
ATOM 688 C CA . TYR A 1 91 ? -14.114 -1.594 40.809 1.00 95.56 91 TYR A CA 1
ATOM 689 C C . TYR A 1 91 ? -14.097 -3.045 41.324 1.00 95.56 91 TYR A C 1
ATOM 691 O O . TYR A 1 91 ? -15.131 -3.710 41.355 1.00 95.56 91 TYR A O 1
ATOM 699 N N . LYS A 1 92 ? -12.958 -3.504 41.865 1.00 94.62 92 LYS A N 1
ATOM 700 C CA . LYS A 1 92 ? -12.821 -4.834 42.493 1.00 94.62 92 LYS A CA 1
ATOM 701 C C . LYS A 1 92 ? -13.693 -5.101 43.714 1.00 94.62 92 LYS A C 1
ATOM 703 O O . LYS A 1 92 ? -13.817 -6.247 44.104 1.00 94.62 92 LYS A O 1
ATOM 708 N N . GLN A 1 93 ? -14.167 -4.058 44.381 1.00 94.88 93 GLN A N 1
ATOM 709 C CA . GLN A 1 93 ? -14.978 -4.132 45.598 1.00 94.88 93 GLN A CA 1
ATOM 710 C C . GLN A 1 93 ? -16.455 -3.838 45.309 1.00 94.88 93 GLN A C 1
ATOM 712 O O . GLN A 1 93 ? -17.235 -3.713 46.246 1.00 94.88 93 GLN A O 1
ATOM 717 N N . CYS A 1 94 ? -16.830 -3.671 44.037 1.00 94.75 94 CYS A N 1
ATOM 718 C CA . CYS A 1 94 ? -18.178 -3.297 43.638 1.00 94.75 94 CYS A CA 1
ATOM 719 C C . CYS A 1 94 ? -18.692 -4.181 42.497 1.00 94.75 94 CYS A C 1
ATOM 721 O O . CYS A 1 94 ? -19.250 -5.225 42.781 1.00 94.75 94 CYS A O 1
ATOM 723 N N . CYS A 1 95 ? -18.491 -3.802 41.232 1.00 92.62 95 CYS A N 1
ATOM 724 C CA . CYS A 1 95 ? -19.088 -4.497 40.083 1.00 92.62 95 CYS A CA 1
ATOM 725 C C . CYS A 1 95 ? -18.254 -5.659 39.513 1.00 92.62 95 CYS A C 1
ATOM 727 O O . CYS A 1 95 ? -18.658 -6.259 38.522 1.00 92.62 95 CYS A O 1
ATOM 729 N N . LEU A 1 96 ? -17.075 -5.953 40.073 1.00 90.88 96 LEU A N 1
ATOM 730 C CA . LEU A 1 96 ? -16.251 -7.097 39.647 1.00 90.88 96 LEU A CA 1
ATOM 731 C C . LEU A 1 96 ? -16.623 -8.413 40.367 1.00 90.88 96 LEU A C 1
ATOM 733 O O . LEU A 1 96 ? -16.036 -9.453 40.066 1.00 90.88 96 LEU A O 1
ATOM 737 N N 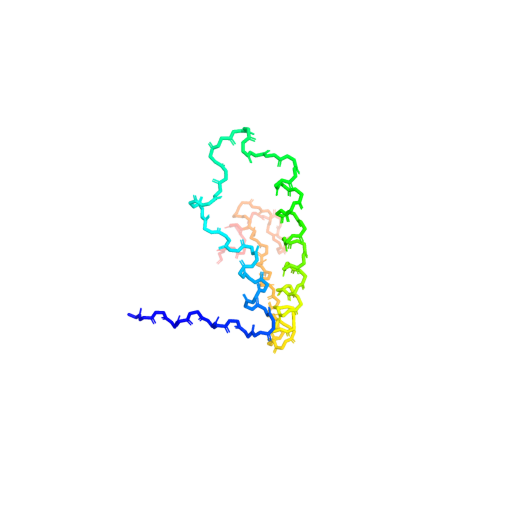. HIS A 1 97 ? -17.561 -8.366 41.316 1.00 72.56 97 HIS A N 1
ATOM 738 C CA . HIS A 1 97 ? -18.081 -9.500 42.082 1.00 72.56 97 HIS A CA 1
ATOM 739 C C . HIS A 1 97 ? -19.603 -9.536 41.980 1.00 72.56 97 HIS A C 1
ATOM 741 O O . HIS A 1 97 ? -20.136 -10.664 41.993 1.00 72.56 97 HIS A O 1
#

Foldseek 3Di:
DDDPDDDDDDPPLNVLCVLQPPDPVPPDPDPVSVDPVVVVSNVVSPVVSVVVNVVVVVVVVVPDPDPDDPPDDPPPQDQQHQCPVPPRGGVVVPVVD